Protein AF-A0A351X9P8-F1 (afdb_monomer_lite)

Sequence (128 aa):
KITFDYRFGVVLAGAFILIGIGVLTGRKSSIRLAALLSVFMCIICSVTIGIYDRNSAKIYVADNGAFVMTYNDTTVVSNINNKNDYYKIRNYLQNNCLDIDYLICKSDDKYFSTLSNDVDVSTLICDE

pLDDT: mean 83.4, std 9.7, range [31.94, 93.06]

Foldseek 3Di:
DPPDPVLLVVLVVVLVVLLVVLVVVVDPVSNVVSNVVSVVSSVVSVVVVVVVVQQDWDWDADPQGWIWIGHNLAIETEDCQDPVSLVVVLCVCVVVVHAHAEYEEEPPHPSSVVSVVSGPYNDYHYDD

Structure (mmCIF, N/CA/C/O backbone):
data_AF-A0A351X9P8-F1
#
_entry.id   AF-A0A351X9P8-F1
#
loop_
_atom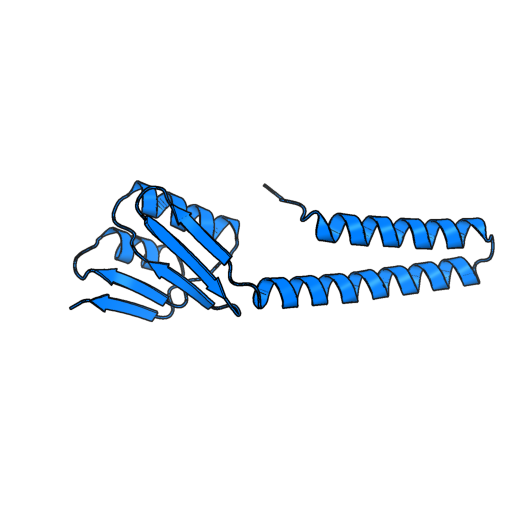_site.group_PDB
_atom_site.id
_atom_site.type_symbol
_atom_site.label_atom_id
_atom_site.label_alt_id
_atom_site.label_comp_id
_atom_site.label_asym_id
_atom_site.label_entity_id
_atom_site.label_seq_id
_atom_site.pdbx_PDB_ins_code
_atom_site.Cartn_x
_atom_site.Cartn_y
_atom_site.Cartn_z
_atom_site.occupancy
_atom_site.B_iso_or_equiv
_atom_site.auth_seq_id
_atom_site.auth_comp_id
_atom_site.auth_asym_id
_atom_site.auth_atom_id
_atom_site.pdbx_PDB_model_num
ATOM 1 N N . LYS A 1 1 ? 7.102 1.617 9.075 1.00 31.94 1 LYS A N 1
ATOM 2 C CA . LYS A 1 1 ? 6.523 2.692 9.924 1.00 31.94 1 LYS A CA 1
ATOM 3 C C . LYS A 1 1 ? 5.012 2.511 9.844 1.00 31.94 1 LYS A C 1
ATOM 5 O O . LYS A 1 1 ? 4.520 2.508 8.728 1.00 31.94 1 LYS A O 1
ATOM 10 N N . ILE A 1 2 ? 4.299 2.251 10.945 1.00 36.28 2 ILE A N 1
ATOM 11 C CA . ILE A 1 2 ? 2.829 2.163 10.902 1.00 36.28 2 ILE A CA 1
ATOM 12 C C . ILE A 1 2 ? 2.328 3.600 10.775 1.00 36.28 2 ILE A C 1
ATOM 14 O O . ILE A 1 2 ? 2.277 4.336 11.759 1.00 36.28 2 ILE A O 1
ATOM 18 N N . THR A 1 3 ? 2.091 4.044 9.545 1.00 46.75 3 THR A N 1
ATOM 19 C CA . THR A 1 3 ? 1.528 5.367 9.286 1.00 46.75 3 THR A CA 1
ATOM 20 C C . THR A 1 3 ? 0.039 5.263 9.566 1.00 46.75 3 THR A C 1
ATOM 22 O O . THR A 1 3 ? -0.719 4.742 8.755 1.00 46.75 3 THR A O 1
ATOM 25 N N . PHE A 1 4 ? -0.365 5.671 10.765 1.00 53.72 4 PHE A N 1
ATOM 26 C CA . PHE A 1 4 ? -1.771 5.735 11.128 1.00 53.72 4 PHE A CA 1
ATOM 27 C C . PHE A 1 4 ? -2.428 6.842 10.300 1.00 53.72 4 PHE A C 1
ATOM 29 O O . PHE A 1 4 ? -2.092 8.017 10.456 1.00 53.72 4 PHE A O 1
ATOM 36 N N . ASP A 1 5 ? -3.304 6.459 9.374 1.00 68.50 5 ASP A N 1
ATOM 37 C CA . ASP A 1 5 ? -4.029 7.409 8.538 1.00 68.50 5 ASP A CA 1
ATOM 38 C C . ASP A 1 5 ? -4.916 8.288 9.435 1.00 68.50 5 ASP A C 1
ATOM 40 O O . ASP A 1 5 ? -5.748 7.805 10.211 1.00 68.50 5 ASP A O 1
ATOM 44 N N . TYR A 1 6 ? -4.716 9.604 9.338 1.00 76.69 6 TYR A N 1
ATOM 45 C CA . TYR A 1 6 ? -5.431 10.608 10.121 1.00 76.69 6 TYR A CA 1
ATOM 46 C C . TYR A 1 6 ? -6.956 10.464 9.993 1.00 76.69 6 TYR A C 1
ATOM 48 O O . TYR A 1 6 ? -7.679 10.767 10.944 1.00 76.69 6 TYR A O 1
ATOM 56 N N . ARG A 1 7 ? -7.451 9.945 8.860 1.00 78.81 7 ARG A N 1
ATOM 57 C CA . ARG A 1 7 ? -8.877 9.692 8.611 1.00 78.81 7 ARG A CA 1
ATOM 58 C C . ARG A 1 7 ? -9.441 8.653 9.578 1.00 78.81 7 ARG A C 1
ATOM 60 O O . ARG A 1 7 ? -10.500 8.880 10.161 1.00 78.81 7 ARG A O 1
ATOM 67 N N . PHE A 1 8 ? -8.709 7.567 9.830 1.00 80.62 8 PHE A N 1
ATOM 68 C CA . PHE A 1 8 ? -9.094 6.556 10.822 1.00 80.62 8 PHE A CA 1
ATOM 69 C C . PHE A 1 8 ? -9.054 7.109 12.250 1.00 80.62 8 PHE A C 1
ATOM 71 O O . PHE A 1 8 ? -9.896 6.751 13.076 1.00 80.62 8 PHE A O 1
ATOM 78 N N . GLY A 1 9 ? -8.136 8.036 12.534 1.00 82.06 9 GLY A N 1
ATOM 79 C CA . GLY A 1 9 ? -8.082 8.734 13.820 1.00 82.06 9 GLY A CA 1
ATOM 80 C C . GLY A 1 9 ? -9.324 9.565 14.120 1.00 82.06 9 GLY A C 1
ATOM 81 O O . GLY A 1 9 ? -9.844 9.502 15.233 1.00 82.06 9 GLY A O 1
ATOM 82 N N . VAL A 1 10 ? -9.842 10.288 13.124 1.00 84.38 10 VAL A N 1
ATOM 83 C CA . VAL A 1 10 ? -11.074 11.081 13.273 1.00 84.38 10 VAL A CA 1
ATOM 84 C C . VAL A 1 10 ? -12.280 10.178 13.550 1.00 84.38 10 VAL A C 1
ATOM 86 O O . VAL A 1 10 ? -13.088 10.483 14.428 1.00 84.38 10 VAL A O 1
ATOM 89 N N . VAL A 1 11 ? -12.380 9.040 12.856 1.00 86.00 11 VAL A N 1
ATOM 90 C CA . VAL A 1 11 ? -13.464 8.061 13.052 1.00 86.00 11 VAL A CA 1
ATOM 91 C C . VAL A 1 11 ? -13.435 7.486 14.472 1.00 86.00 11 VAL A C 1
ATOM 93 O O . VAL A 1 11 ? -14.463 7.461 15.151 1.00 86.00 11 VAL A O 1
ATOM 96 N N . LEU A 1 12 ? -12.252 7.094 14.955 1.00 86.31 12 LEU A N 1
ATOM 97 C CA . LEU A 1 12 ? -12.062 6.603 16.323 1.00 86.31 12 LEU A CA 1
ATOM 98 C C . LEU A 1 12 ? -12.414 7.662 17.373 1.00 86.31 12 LEU A C 1
ATOM 100 O O . LEU A 1 12 ? -13.113 7.356 18.338 1.00 86.31 12 LEU A O 1
ATOM 104 N N . ALA A 1 13 ? -11.990 8.913 17.177 1.00 88.31 13 ALA A N 1
ATOM 105 C CA . ALA A 1 13 ? -12.338 10.008 18.079 1.00 88.31 13 ALA A CA 1
ATOM 106 C C . ALA A 1 13 ? -13.862 10.210 18.169 1.00 88.31 13 ALA A C 1
ATOM 108 O O . ALA A 1 13 ? -14.409 10.306 19.268 1.00 88.31 13 ALA A O 1
ATOM 109 N N . GLY A 1 14 ? -14.564 10.194 17.030 1.00 87.19 14 GLY A N 1
ATOM 110 C CA . GLY A 1 14 ? -16.026 10.282 16.988 1.00 87.19 14 GLY A CA 1
ATOM 111 C C . GLY A 1 14 ? -16.718 9.132 17.730 1.00 87.19 14 GLY A C 1
ATOM 112 O O . GLY A 1 14 ? -17.643 9.363 18.512 1.00 87.19 14 GLY A O 1
ATOM 113 N N . ALA A 1 15 ? -16.225 7.903 17.555 1.00 88.62 15 ALA A N 1
ATOM 114 C CA . ALA A 1 15 ? -16.729 6.726 18.261 1.00 88.62 15 ALA A CA 1
ATOM 115 C C . ALA A 1 15 ? -16.586 6.847 19.789 1.00 88.62 15 ALA A C 1
ATOM 117 O O . ALA A 1 15 ? -17.516 6.488 20.520 1.00 88.62 15 ALA A O 1
ATOM 118 N N . PHE A 1 16 ? -15.463 7.385 20.278 1.00 88.12 16 PHE A N 1
ATOM 119 C CA . PHE A 1 16 ? -15.252 7.624 21.709 1.00 88.12 16 PHE A CA 1
ATOM 120 C C . PHE A 1 16 ? -16.167 8.714 22.268 1.00 88.12 16 PHE A C 1
ATOM 122 O O . PHE A 1 16 ? -16.697 8.548 23.366 1.00 88.12 16 PHE A O 1
ATOM 129 N N . ILE A 1 17 ? -16.403 9.793 21.517 1.00 89.94 17 ILE A N 1
ATOM 130 C CA . ILE A 1 17 ? -17.325 10.863 21.927 1.00 89.94 17 ILE A CA 1
ATOM 131 C C . ILE A 1 17 ? -18.748 10.310 22.076 1.00 89.94 17 ILE A C 1
ATOM 133 O O . ILE A 1 17 ? -19.396 10.555 23.094 1.00 89.94 17 ILE A O 1
ATOM 137 N N . LEU A 1 18 ? -19.216 9.509 21.113 1.00 86.38 18 LEU A N 1
ATOM 138 C CA . LEU A 1 18 ? -20.535 8.867 21.168 1.00 86.38 18 LEU A CA 1
ATOM 139 C C . LEU A 1 18 ? -20.689 7.967 22.399 1.00 86.38 18 LEU A C 1
ATOM 141 O O . LEU A 1 18 ? -21.694 8.052 23.109 1.00 86.38 18 LEU A O 1
ATOM 145 N N . ILE A 1 19 ? -19.679 7.143 22.689 1.00 85.81 19 ILE A N 1
ATOM 146 C CA . ILE A 1 19 ? -19.672 6.294 23.886 1.00 85.81 19 ILE A CA 1
ATOM 147 C C . ILE A 1 19 ? -19.678 7.161 25.152 1.00 85.81 19 ILE A C 1
ATOM 149 O O . ILE A 1 19 ? -20.457 6.890 26.065 1.00 85.81 19 ILE A O 1
ATOM 153 N N . GLY A 1 20 ? -18.879 8.231 25.195 1.00 86.31 20 GLY A N 1
ATOM 154 C CA . GLY A 1 20 ? -18.834 9.177 26.312 1.00 86.31 20 GLY A CA 1
ATOM 155 C C . GLY A 1 20 ? -20.193 9.818 26.605 1.00 86.31 20 GLY A C 1
ATOM 156 O O . GLY A 1 20 ? -20.630 9.830 27.754 1.00 86.31 20 GLY A O 1
ATOM 157 N N . ILE A 1 21 ? -20.916 10.264 25.574 1.00 85.81 21 ILE A N 1
ATOM 158 C CA . ILE A 1 21 ? -22.279 10.808 25.708 1.00 85.81 21 ILE A CA 1
ATOM 159 C C . ILE A 1 21 ? -23.245 9.744 26.255 1.00 85.81 21 ILE A C 1
ATOM 161 O O . ILE A 1 21 ? -24.063 10.029 27.136 1.00 85.81 21 ILE A O 1
ATOM 165 N N . GLY A 1 22 ? -23.133 8.503 25.772 1.00 83.56 22 GLY A N 1
ATOM 166 C CA . GLY A 1 22 ? -23.917 7.373 26.274 1.00 83.56 22 GLY A CA 1
ATOM 167 C C . GLY A 1 22 ? -23.657 7.078 27.756 1.00 83.56 22 GLY A C 1
ATOM 168 O O . GLY A 1 22 ? -24.588 6.771 28.500 1.00 83.56 22 GLY A O 1
ATOM 169 N N . VAL A 1 23 ? -22.407 7.213 28.206 1.00 84.38 23 VAL A N 1
ATOM 170 C CA . VAL A 1 23 ? -22.021 7.053 29.618 1.00 84.38 23 VAL A CA 1
ATOM 171 C C . VAL A 1 23 ? -22.578 8.190 30.475 1.00 84.38 23 VAL A C 1
ATOM 173 O O . VAL A 1 23 ? -23.144 7.923 31.535 1.00 84.38 23 VAL A O 1
ATOM 176 N N . LEU A 1 24 ? -22.511 9.437 29.997 1.00 86.56 24 LEU A N 1
ATOM 177 C CA . LEU A 1 24 ? -23.052 10.610 30.699 1.00 86.56 24 LEU A CA 1
ATOM 178 C C . LEU A 1 24 ? -24.568 10.532 30.922 1.00 86.56 24 LEU A C 1
ATOM 180 O O . LEU A 1 24 ? -25.077 11.082 31.894 1.00 86.56 24 LEU A O 1
ATOM 184 N N . THR A 1 25 ? -25.303 9.819 30.065 1.00 82.88 25 THR A N 1
ATOM 185 C CA . THR A 1 25 ? -26.752 9.624 30.235 1.00 82.88 25 THR A CA 1
ATOM 186 C C . THR A 1 25 ? -27.111 8.610 31.329 1.00 82.88 25 THR A C 1
ATOM 188 O O . THR A 1 25 ? -28.288 8.479 31.667 1.00 82.88 25 THR A O 1
ATOM 191 N N . GLY A 1 26 ? -26.142 7.867 31.881 1.00 75.44 26 GLY A N 1
ATOM 192 C CA . GLY A 1 26 ? -26.322 6.968 33.033 1.00 75.44 26 GLY A CA 1
ATOM 193 C C . GLY A 1 26 ? -27.217 5.743 32.793 1.00 75.44 26 GLY A C 1
ATOM 194 O O . GLY A 1 26 ? -27.390 4.908 33.682 1.00 75.44 26 GLY A O 1
ATOM 195 N N . ARG A 1 27 ? -27.790 5.592 31.593 1.00 84.56 27 ARG A N 1
ATOM 196 C CA . ARG A 1 27 ? -28.679 4.480 31.232 1.00 84.56 27 ARG A CA 1
ATOM 197 C C . ARG A 1 27 ? -27.902 3.398 30.495 1.00 84.56 27 ARG A C 1
ATOM 199 O O . ARG A 1 27 ? -27.362 3.630 29.416 1.00 84.56 27 ARG A O 1
ATOM 206 N N . LYS A 1 28 ? -27.938 2.168 31.021 1.00 82.38 28 LYS A N 1
ATOM 207 C CA . LYS A 1 28 ? -27.307 0.991 30.386 1.00 82.38 28 LYS A CA 1
ATOM 208 C C . LYS A 1 28 ? -27.765 0.773 28.937 1.00 82.38 28 LYS A C 1
ATOM 210 O O . LYS A 1 28 ? -26.966 0.339 28.111 1.00 82.38 28 LYS A O 1
ATOM 215 N N . SER A 1 29 ? -29.027 1.074 28.624 1.00 84.38 29 SER A N 1
ATOM 216 C CA . SER A 1 29 ? -29.566 0.986 27.260 1.00 84.38 29 SER A CA 1
ATOM 217 C C . SER A 1 29 ? -28.916 1.995 26.307 1.00 84.38 29 SER A C 1
ATOM 219 O O . SER A 1 29 ? -28.569 1.622 25.191 1.00 84.38 29 SER A O 1
ATOM 221 N N . SER A 1 30 ? -28.685 3.232 26.756 1.00 80.88 30 SER A N 1
ATOM 222 C CA . SER A 1 30 ? -28.034 4.286 25.966 1.00 80.88 30 SER A CA 1
ATOM 223 C C . SER A 1 30 ? -26.568 3.966 25.682 1.00 80.88 30 SER A C 1
ATOM 225 O O . SER A 1 30 ? -26.116 4.154 24.559 1.00 80.88 30 SER A O 1
ATOM 227 N N . ILE A 1 31 ? -25.844 3.409 26.660 1.00 83.81 31 ILE A N 1
ATOM 228 C CA . ILE A 1 31 ? -24.450 2.968 26.482 1.00 83.81 31 ILE A CA 1
ATOM 229 C C . ILE A 1 31 ? -24.364 1.849 25.437 1.00 83.81 31 ILE A C 1
ATOM 231 O O . ILE A 1 31 ? -23.523 1.905 24.543 1.00 83.81 31 ILE A O 1
ATOM 235 N N . ARG A 1 32 ? -25.248 0.842 25.517 1.00 85.31 32 ARG A N 1
ATOM 236 C CA . ARG A 1 32 ? -25.287 -0.258 24.535 1.00 85.31 32 ARG A CA 1
ATOM 237 C C . ARG A 1 32 ? -25.593 0.245 23.127 1.00 85.31 32 ARG A C 1
ATOM 239 O O . ARG A 1 32 ? -24.943 -0.189 22.182 1.00 85.31 32 ARG A O 1
ATOM 246 N N . LEU A 1 33 ? -26.553 1.159 22.995 1.00 86.38 33 LEU A N 1
ATOM 247 C CA . LEU A 1 33 ? -26.912 1.743 21.705 1.00 86.38 33 LEU A CA 1
ATOM 248 C C . LEU A 1 33 ? -25.767 2.588 21.132 1.00 86.38 33 LEU A C 1
ATOM 250 O O . LEU A 1 33 ? -25.430 2.435 19.963 1.00 86.38 33 LEU A O 1
ATOM 254 N N . ALA A 1 34 ? -25.133 3.424 21.957 1.00 86.00 34 ALA A N 1
ATOM 255 C CA . ALA A 1 34 ? -23.984 4.229 21.554 1.00 86.00 34 ALA A CA 1
ATOM 256 C C . ALA A 1 34 ? -22.808 3.351 21.105 1.00 86.00 34 ALA A C 1
ATOM 258 O O . ALA A 1 34 ? -22.220 3.610 20.063 1.00 86.00 34 ALA A O 1
ATOM 259 N N . ALA A 1 35 ? -22.513 2.269 21.833 1.00 86.44 35 ALA A N 1
ATOM 260 C CA . ALA A 1 35 ? -21.472 1.321 21.447 1.00 86.44 35 ALA A CA 1
ATOM 261 C C . ALA A 1 35 ? -21.775 0.639 20.101 1.00 86.44 35 ALA A C 1
ATOM 263 O O . ALA A 1 35 ? -20.895 0.561 19.248 1.00 86.44 35 ALA A O 1
ATOM 264 N N . LEU A 1 36 ? -23.019 0.194 19.883 1.00 89.88 36 LEU A N 1
ATOM 265 C CA . LEU A 1 36 ? -23.443 -0.398 18.608 1.00 89.88 36 LEU A CA 1
ATOM 266 C C . LEU A 1 36 ? -23.312 0.592 17.444 1.00 89.88 36 LEU A C 1
ATOM 268 O O . LEU A 1 36 ? -22.763 0.241 16.402 1.00 89.88 36 LEU A O 1
ATOM 272 N N . LEU A 1 37 ? -23.771 1.832 17.630 1.00 88.06 37 LEU A N 1
ATOM 273 C CA . LEU A 1 37 ? -23.666 2.887 16.621 1.00 88.06 37 LEU A CA 1
ATOM 274 C C . LEU A 1 37 ? -22.208 3.232 16.310 1.00 88.06 37 LEU A C 1
ATOM 276 O O . LEU A 1 37 ? -21.861 3.382 15.143 1.00 88.06 37 LEU A O 1
ATOM 280 N N . SER A 1 38 ? -21.346 3.301 17.325 1.00 88.75 38 SER A N 1
ATOM 281 C CA . SER A 1 38 ? -19.913 3.539 17.142 1.00 88.75 38 SER A CA 1
ATOM 282 C C . SER A 1 38 ? -19.248 2.429 16.329 1.00 88.75 38 SER A C 1
ATOM 284 O O . SER A 1 38 ? -18.493 2.723 15.407 1.00 88.75 38 SER A O 1
ATOM 286 N N . VAL A 1 39 ? -19.555 1.158 16.611 1.00 89.19 39 VAL A N 1
ATOM 287 C CA . VAL A 1 39 ? -19.033 0.027 15.823 1.00 89.19 39 VAL A CA 1
ATOM 288 C C . VAL A 1 39 ? -19.522 0.104 14.378 1.00 89.19 39 VAL A C 1
ATOM 290 O O . VAL A 1 39 ? -18.727 -0.037 13.451 1.00 89.19 39 VAL A O 1
ATOM 293 N N . PHE A 1 40 ? -20.811 0.378 14.177 1.00 90.06 40 PHE A N 1
ATOM 294 C CA . PHE A 1 40 ? -21.395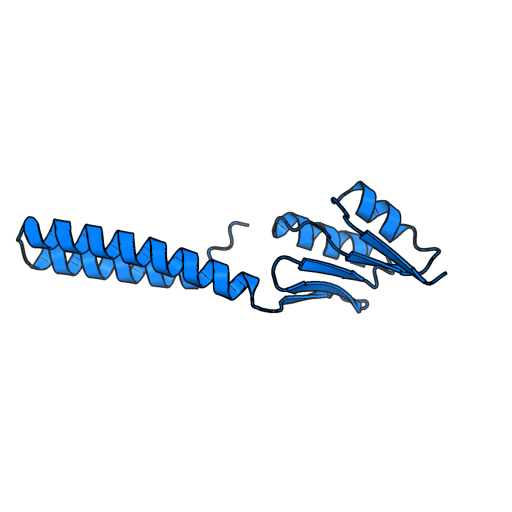 0.491 12.844 1.00 90.06 40 PHE A CA 1
ATOM 295 C C . PHE A 1 40 ? -20.770 1.636 12.033 1.00 90.06 40 PHE A C 1
ATOM 297 O O . PHE A 1 40 ? -20.388 1.441 10.880 1.00 90.06 40 PHE A O 1
ATOM 304 N N . MET A 1 41 ? -20.577 2.800 12.659 1.00 89.06 41 MET A N 1
ATOM 305 C CA . MET A 1 41 ? -19.869 3.938 12.066 1.00 89.06 41 MET A CA 1
ATOM 306 C C . MET A 1 41 ? -18.431 3.579 11.694 1.00 89.06 41 MET A C 1
ATOM 308 O O . MET A 1 41 ? -18.011 3.864 10.577 1.00 89.06 41 MET A O 1
ATOM 312 N N . CYS A 1 42 ? -17.687 2.907 12.578 1.00 88.44 42 CYS A N 1
ATOM 313 C CA . CYS A 1 42 ? -16.323 2.473 12.277 1.00 88.44 42 CYS A CA 1
ATOM 314 C C . CYS A 1 42 ? -16.271 1.556 11.051 1.00 88.44 42 CYS A C 1
ATOM 316 O O . CYS A 1 42 ? -15.413 1.748 10.190 1.00 88.44 42 CYS A O 1
ATOM 318 N N . ILE A 1 43 ? -17.195 0.596 10.941 1.00 89.06 43 ILE A N 1
ATOM 319 C CA . ILE A 1 43 ? -17.268 -0.318 9.793 1.00 89.06 43 ILE A CA 1
ATOM 320 C C . ILE A 1 43 ? -17.548 0.468 8.510 1.00 89.06 43 ILE A C 1
ATOM 322 O O . ILE A 1 43 ? -16.783 0.356 7.553 1.00 89.06 43 ILE A O 1
ATOM 326 N N . ILE A 1 44 ? -18.594 1.301 8.499 1.00 88.25 44 ILE A N 1
ATOM 327 C CA . ILE A 1 44 ? -18.967 2.082 7.313 1.00 88.25 44 ILE A CA 1
ATOM 328 C C . ILE A 1 44 ? -17.830 3.006 6.897 1.00 88.25 44 ILE A C 1
ATOM 330 O O . ILE A 1 44 ? -17.449 3.013 5.732 1.00 88.25 44 ILE A O 1
ATOM 334 N N . CYS A 1 45 ? -17.259 3.769 7.828 1.00 87.25 45 CYS A N 1
ATOM 335 C CA . CYS A 1 45 ? -16.179 4.692 7.507 1.00 87.25 45 CYS A CA 1
ATOM 336 C C . CYS A 1 45 ? -14.947 3.958 6.968 1.00 87.25 45 CYS A C 1
ATOM 338 O O . CYS A 1 45 ? -14.360 4.427 5.999 1.00 87.25 45 CYS A O 1
ATOM 340 N N . SER A 1 46 ? -14.591 2.800 7.531 1.00 84.56 46 SER A N 1
ATOM 341 C CA . SER A 1 46 ? -13.463 1.997 7.039 1.00 84.56 46 SER A CA 1
ATOM 342 C C . SER A 1 46 ? -13.693 1.524 5.602 1.00 84.56 46 SER A C 1
ATOM 344 O O . SER A 1 46 ? -12.805 1.646 4.762 1.00 84.56 46 SER A O 1
ATOM 346 N N . VAL A 1 47 ? -14.903 1.037 5.304 1.00 85.94 47 VAL A N 1
ATOM 347 C CA . VAL A 1 47 ? -15.286 0.601 3.954 1.00 85.94 47 VAL A CA 1
ATOM 348 C C . VAL A 1 47 ? -15.278 1.779 2.980 1.00 85.94 47 VAL A C 1
ATOM 350 O O . VAL A 1 47 ? -14.679 1.683 1.914 1.00 85.94 47 VAL A O 1
ATOM 353 N N . THR A 1 48 ? -15.877 2.912 3.351 1.00 86.00 48 THR A N 1
ATOM 354 C CA . THR A 1 48 ? -15.929 4.110 2.502 1.00 86.00 48 THR A CA 1
ATOM 355 C C . THR A 1 48 ? -14.538 4.679 2.230 1.00 86.00 48 THR A C 1
ATOM 357 O O . THR A 1 48 ? -14.255 5.046 1.092 1.00 86.00 48 THR A O 1
ATOM 360 N N . ILE A 1 49 ? -13.655 4.723 3.235 1.00 84.50 49 ILE A N 1
ATOM 361 C CA . ILE A 1 49 ? -12.259 5.148 3.054 1.00 84.50 49 ILE A CA 1
ATOM 362 C C . ILE A 1 49 ? -11.545 4.195 2.096 1.00 84.50 49 ILE A C 1
ATOM 364 O O . ILE A 1 49 ? -10.897 4.666 1.168 1.00 84.50 49 ILE A O 1
ATOM 368 N N . GLY A 1 50 ? -11.711 2.880 2.266 1.00 79.25 50 GLY A N 1
ATOM 369 C CA . GLY A 1 50 ? -11.130 1.887 1.361 1.00 79.25 50 GLY A CA 1
ATOM 370 C C . GLY A 1 50 ? -11.601 2.056 -0.086 1.00 79.25 50 GLY A C 1
ATOM 371 O O . GLY A 1 50 ? -10.780 2.106 -0.995 1.00 79.25 50 GLY A O 1
ATOM 372 N N . ILE A 1 51 ? -12.910 2.215 -0.307 1.00 81.06 51 ILE A N 1
ATOM 373 C CA . ILE A 1 51 ? -13.483 2.443 -1.646 1.00 81.06 51 ILE A CA 1
ATOM 374 C C . ILE A 1 51 ? -12.955 3.747 -2.254 1.00 81.06 51 ILE A C 1
ATOM 376 O O . ILE A 1 51 ? -12.572 3.778 -3.421 1.00 81.06 51 ILE A O 1
ATOM 380 N N . TYR A 1 52 ? -12.924 4.826 -1.470 1.00 81.06 52 TYR A N 1
ATOM 381 C CA . TYR A 1 52 ? -12.422 6.116 -1.932 1.00 81.06 52 TYR A CA 1
ATOM 382 C C . TYR A 1 52 ? -10.950 6.037 -2.337 1.00 81.06 52 TYR A C 1
ATOM 384 O O . TYR A 1 52 ? -10.568 6.541 -3.393 1.00 81.06 52 TYR A O 1
ATOM 392 N N . ASP A 1 53 ? -10.126 5.393 -1.515 1.00 77.94 53 ASP A N 1
ATOM 393 C CA . ASP A 1 53 ? -8.697 5.272 -1.770 1.00 77.94 53 ASP A CA 1
ATOM 394 C C . ASP A 1 53 ? -8.392 4.392 -2.981 1.00 77.94 53 ASP A C 1
ATOM 396 O O . ASP A 1 53 ? -7.442 4.696 -3.700 1.00 77.94 53 ASP A O 1
ATOM 400 N N . ARG A 1 54 ? -9.212 3.365 -3.240 1.00 72.38 54 ARG A N 1
ATOM 401 C CA . ARG A 1 54 ? -9.140 2.556 -4.465 1.00 72.38 54 ARG A CA 1
ATOM 402 C C . ARG A 1 54 ? -9.487 3.356 -5.713 1.00 72.38 54 ARG A C 1
ATOM 404 O O . ARG A 1 54 ? -8.787 3.258 -6.714 1.00 72.38 54 ARG A O 1
ATOM 411 N N . ASN A 1 55 ? -10.529 4.180 -5.639 1.00 77.25 55 ASN A N 1
ATOM 412 C CA . ASN A 1 55 ? -10.992 4.992 -6.768 1.00 77.25 55 ASN A CA 1
ATOM 413 C C . ASN A 1 55 ? -10.191 6.289 -6.963 1.00 77.25 55 ASN A C 1
ATOM 415 O O . ASN A 1 55 ? -10.460 7.051 -7.893 1.00 77.25 55 ASN A O 1
ATOM 419 N N . SER A 1 56 ? -9.230 6.575 -6.087 1.00 80.06 56 SER A N 1
ATOM 420 C CA . SER A 1 56 ? -8.383 7.759 -6.187 1.00 80.06 56 SER A CA 1
ATOM 421 C C . SER A 1 56 ? -7.112 7.425 -6.951 1.00 80.06 56 SER A C 1
ATOM 423 O O . SER A 1 56 ? -6.355 6.548 -6.544 1.00 80.06 56 SER A O 1
ATOM 425 N N . ALA A 1 57 ? -6.838 8.167 -8.024 1.00 85.56 57 ALA A N 1
ATOM 426 C CA . ALA A 1 57 ? -5.558 8.066 -8.711 1.00 85.56 57 ALA A CA 1
ATOM 427 C C . ALA A 1 57 ? -4.440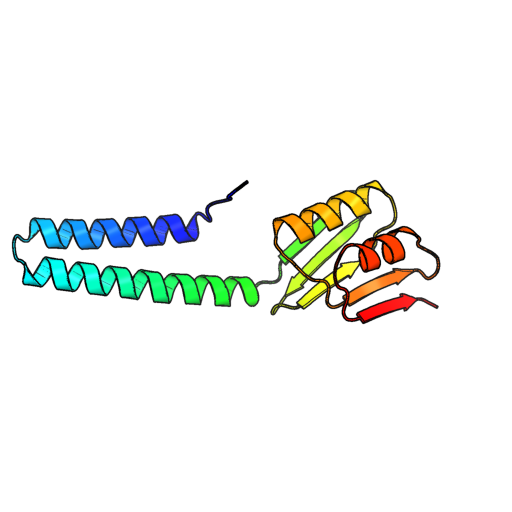 8.592 -7.798 1.00 85.56 57 ALA A C 1
ATOM 429 O O . ALA A 1 57 ? -4.452 9.756 -7.386 1.00 85.56 57 ALA A O 1
ATOM 430 N N . LYS A 1 58 ? -3.472 7.734 -7.479 1.00 88.56 58 LYS A N 1
ATOM 431 C CA . LYS A 1 58 ? -2.271 8.073 -6.711 1.00 88.56 58 LYS A CA 1
ATOM 432 C C . LYS A 1 58 ? -1.071 7.964 -7.638 1.00 88.56 58 LYS A C 1
ATOM 434 O O . LYS A 1 58 ? -0.935 6.984 -8.361 1.00 88.56 58 LYS A O 1
ATOM 439 N N . ILE A 1 59 ? -0.207 8.974 -7.628 1.00 92.25 59 ILE A N 1
ATOM 440 C CA . ILE A 1 59 ? 1.031 8.966 -8.409 1.00 92.25 59 ILE A CA 1
ATOM 441 C C . ILE A 1 59 ? 2.193 9.230 -7.460 1.00 92.25 59 ILE A C 1
ATOM 443 O O . ILE A 1 59 ? 2.228 10.245 -6.765 1.00 92.25 59 ILE A O 1
ATOM 447 N N . TYR A 1 60 ? 3.147 8.309 -7.445 1.00 91.12 60 TYR A N 1
ATOM 448 C CA . TYR A 1 60 ? 4.452 8.484 -6.833 1.00 91.12 60 TYR A CA 1
ATOM 449 C C . TYR A 1 60 ? 5.482 8.703 -7.935 1.00 91.12 60 TYR A C 1
ATOM 451 O O . TYR A 1 60 ? 5.574 7.889 -8.847 1.00 91.12 60 TYR A O 1
ATOM 459 N N . VAL A 1 61 ? 6.257 9.782 -7.843 1.00 90.75 61 VAL A N 1
ATOM 460 C CA . VAL A 1 61 ? 7.322 10.113 -8.798 1.00 90.75 61 VAL A CA 1
ATOM 461 C C . VAL A 1 61 ? 8.656 10.108 -8.060 1.00 90.75 61 VAL A C 1
ATOM 463 O O . VAL A 1 61 ? 8.814 10.788 -7.045 1.00 90.75 61 VAL A O 1
ATOM 466 N N . ALA A 1 62 ? 9.607 9.326 -8.559 1.00 89.12 62 ALA A N 1
ATOM 467 C CA . ALA A 1 62 ? 10.993 9.333 -8.121 1.00 89.12 62 ALA A CA 1
ATOM 468 C C . ALA A 1 62 ? 11.796 10.411 -8.866 1.00 89.12 62 ALA A C 1
ATOM 470 O O . ALA A 1 62 ? 11.387 10.916 -9.910 1.00 89.12 62 ALA A O 1
ATOM 471 N N . ASP A 1 63 ? 12.970 10.747 -8.333 1.00 79.12 63 ASP A N 1
ATOM 472 C CA . ASP A 1 63 ? 13.742 11.929 -8.736 1.00 79.12 63 ASP A CA 1
ATOM 473 C C . ASP A 1 63 ? 14.082 12.001 -10.235 1.00 79.12 63 ASP A C 1
ATOM 475 O O . ASP A 1 63 ? 14.187 13.100 -10.770 1.00 79.12 63 ASP A O 1
ATOM 479 N N . ASN A 1 64 ? 14.243 10.862 -10.920 1.00 81.31 64 ASN A N 1
ATOM 480 C CA . ASN A 1 64 ? 14.624 10.821 -12.339 1.00 81.31 64 ASN A CA 1
ATOM 481 C C . ASN A 1 64 ? 13.459 10.455 -13.273 1.00 81.31 64 ASN A C 1
ATOM 483 O O . ASN A 1 64 ? 13.673 9.965 -14.382 1.00 81.31 64 ASN A O 1
ATOM 487 N N . GLY A 1 65 ? 12.221 10.674 -12.824 1.00 82.69 65 GLY A N 1
ATOM 488 C CA . GLY A 1 65 ? 11.024 10.492 -13.646 1.00 82.69 65 GLY A CA 1
ATOM 489 C C . GLY A 1 65 ? 10.469 9.069 -13.680 1.00 82.69 65 GLY A C 1
ATOM 490 O O . GLY A 1 65 ? 9.468 8.848 -14.360 1.00 82.69 65 GLY A O 1
ATOM 491 N N . ALA A 1 66 ? 11.059 8.127 -12.935 1.00 88.44 66 ALA A N 1
ATOM 492 C CA . ALA A 1 66 ? 10.405 6.854 -12.642 1.00 88.44 66 ALA A CA 1
ATOM 493 C C . ALA A 1 66 ? 9.139 7.108 -11.823 1.00 88.44 66 ALA A C 1
ATOM 495 O O . ALA A 1 66 ? 9.145 7.955 -10.927 1.00 88.44 66 ALA A O 1
ATOM 496 N N . PHE A 1 67 ? 8.059 6.387 -12.100 1.00 91.69 67 PHE A N 1
ATOM 497 C CA . PHE A 1 67 ? 6.812 6.596 -11.373 1.00 91.69 67 PHE A CA 1
ATOM 498 C C . PHE A 1 67 ? 6.036 5.306 -11.136 1.00 91.69 67 PHE A C 1
ATOM 500 O O . PHE A 1 67 ? 6.163 4.335 -11.882 1.00 91.69 67 PHE A O 1
ATOM 507 N N . VAL A 1 68 ? 5.217 5.337 -10.085 1.00 92.88 68 VAL A N 1
ATOM 508 C CA . VAL A 1 68 ? 4.168 4.357 -9.797 1.00 92.88 68 VAL A CA 1
ATOM 509 C C . VAL A 1 68 ? 2.836 5.088 -9.825 1.00 92.88 68 VAL A C 1
ATOM 511 O O . VAL A 1 68 ? 2.648 6.053 -9.084 1.00 92.88 68 VAL A O 1
ATOM 514 N N . MET A 1 69 ? 1.916 4.637 -10.666 1.00 92.44 69 MET A N 1
ATOM 515 C CA . MET A 1 69 ? 0.538 5.106 -10.705 1.00 92.44 69 MET A CA 1
ATOM 516 C C . MET A 1 69 ? -0.376 3.999 -10.193 1.00 92.44 69 MET A C 1
ATOM 518 O O . MET A 1 69 ? -0.299 2.876 -10.669 1.00 92.44 69 MET A O 1
ATOM 522 N N . THR A 1 70 ? -1.243 4.316 -9.238 1.00 90.56 70 THR A N 1
ATOM 523 C CA . THR A 1 70 ? -2.272 3.406 -8.723 1.00 90.56 70 THR A CA 1
ATOM 524 C C . THR A 1 70 ? -3.652 3.989 -8.980 1.00 90.56 70 THR A C 1
ATOM 526 O O . THR A 1 70 ? -3.909 5.142 -8.628 1.00 90.56 70 THR A O 1
ATOM 529 N N . TYR A 1 71 ? -4.539 3.215 -9.598 1.00 88.25 71 TYR A N 1
ATOM 530 C CA . TYR A 1 71 ? -5.933 3.590 -9.836 1.00 88.25 71 TYR A CA 1
ATOM 531 C C . TYR A 1 71 ? -6.809 2.342 -9.955 1.00 88.25 71 TYR A C 1
ATOM 533 O O . TYR A 1 71 ? -6.466 1.442 -10.709 1.00 88.25 71 TYR A O 1
ATOM 541 N N . ASN A 1 72 ? -7.943 2.289 -9.251 1.00 86.19 72 ASN A N 1
ATOM 542 C CA . ASN A 1 72 ? -8.877 1.153 -9.260 1.00 86.19 72 ASN A CA 1
ATOM 543 C C . ASN A 1 72 ? -8.179 -0.203 -9.043 1.00 86.19 72 ASN A C 1
ATOM 545 O O . ASN A 1 72 ? -8.339 -1.119 -9.845 1.00 86.19 72 ASN A O 1
ATOM 549 N N . ASP A 1 73 ? -7.362 -0.301 -7.988 1.00 83.31 73 ASP A N 1
ATOM 550 C CA . ASP A 1 73 ? -6.527 -1.477 -7.675 1.00 83.31 73 ASP A CA 1
ATOM 551 C C . ASP A 1 73 ? -5.518 -1.867 -8.780 1.00 83.31 73 ASP A C 1
ATOM 553 O O . ASP A 1 73 ? -4.852 -2.883 -8.653 1.00 83.31 73 ASP A O 1
ATOM 557 N N . THR A 1 74 ? -5.362 -1.054 -9.831 1.00 88.81 74 THR A N 1
ATOM 558 C CA . THR A 1 74 ? -4.367 -1.256 -10.889 1.00 88.81 74 THR A CA 1
ATOM 559 C C . THR A 1 74 ? -3.114 -0.442 -10.597 1.00 88.81 74 THR A C 1
ATOM 561 O O . THR A 1 74 ? -3.197 0.779 -10.432 1.00 88.81 74 THR A O 1
ATOM 564 N N . THR A 1 75 ? -1.954 -1.088 -10.599 1.00 92.31 75 THR A N 1
ATOM 565 C CA . THR A 1 75 ? -0.641 -0.471 -10.408 1.00 92.31 75 THR A CA 1
ATOM 566 C C . THR A 1 75 ? 0.163 -0.492 -11.705 1.00 92.31 75 THR A C 1
ATOM 568 O O . THR A 1 75 ? 0.488 -1.547 -12.249 1.00 92.31 75 THR A O 1
ATOM 571 N N . VAL A 1 76 ? 0.540 0.692 -12.181 1.00 93.06 76 VAL A N 1
ATOM 572 C CA . VAL A 1 76 ? 1.392 0.891 -13.356 1.00 93.06 76 VAL A CA 1
ATOM 573 C C . VAL A 1 76 ? 2.737 1.454 -12.917 1.00 93.06 76 VAL A C 1
ATOM 575 O O . VAL A 1 76 ? 2.792 2.443 -12.187 1.00 93.06 76 VAL A O 1
ATOM 578 N N . VAL A 1 77 ? 3.826 0.858 -13.391 1.00 92.12 77 VAL A N 1
ATOM 579 C CA . VAL A 1 77 ? 5.200 1.282 -13.103 1.00 92.12 77 VAL A CA 1
ATOM 580 C C . VAL A 1 77 ? 5.928 1.577 -14.410 1.00 92.12 77 VAL A C 1
ATOM 582 O O . VAL A 1 77 ? 5.852 0.791 -15.352 1.00 92.12 77 VAL A O 1
ATOM 585 N N . SER A 1 78 ? 6.654 2.694 -14.484 1.00 90.88 78 SER A N 1
ATOM 586 C CA . SER A 1 78 ? 7.415 3.057 -15.688 1.00 90.88 78 SER A CA 1
ATOM 587 C C . SER A 1 78 ? 8.664 3.896 -15.391 1.00 90.88 78 SER A C 1
ATOM 589 O O . SER A 1 78 ? 8.851 4.383 -14.272 1.00 90.88 78 SER A O 1
ATOM 591 N N . ASN A 1 79 ? 9.500 4.085 -16.421 1.00 86.88 79 ASN A N 1
ATOM 592 C CA . ASN A 1 79 ? 10.677 4.963 -16.450 1.00 86.88 79 ASN A CA 1
ATOM 593 C C . ASN A 1 79 ? 11.762 4.646 -15.401 1.00 86.88 79 ASN A C 1
ATOM 595 O O . ASN A 1 79 ? 12.426 5.554 -14.902 1.00 86.88 79 ASN A O 1
ATOM 599 N N . ILE A 1 80 ? 11.971 3.371 -15.060 1.00 87.19 80 ILE A N 1
ATOM 600 C CA . ILE A 1 80 ? 13.040 2.948 -14.143 1.00 87.19 80 ILE A CA 1
ATOM 601 C C . ILE A 1 80 ? 14.387 2.960 -14.872 1.00 87.19 80 ILE A C 1
ATOM 603 O O . ILE A 1 80 ? 14.836 1.929 -15.342 1.00 87.19 80 ILE A O 1
ATOM 607 N N . ASN A 1 81 ? 15.051 4.113 -14.930 1.00 82.62 81 ASN A N 1
ATOM 608 C CA . ASN A 1 81 ? 16.248 4.288 -15.764 1.00 82.62 81 ASN A CA 1
ATOM 609 C C . ASN A 1 81 ? 17.573 3.981 -15.037 1.00 82.62 81 ASN A C 1
ATOM 611 O O . ASN A 1 81 ? 18.645 3.965 -15.645 1.00 82.62 81 ASN A O 1
ATOM 615 N N . ASN A 1 82 ? 17.557 3.843 -13.708 1.00 85.88 82 ASN A N 1
ATOM 616 C CA . ASN A 1 82 ? 18.771 3.632 -12.920 1.00 85.88 82 ASN A CA 1
ATOM 617 C C . ASN A 1 82 ? 18.519 2.873 -11.606 1.00 85.88 82 ASN A C 1
ATOM 619 O O . ASN A 1 82 ? 17.393 2.685 -11.145 1.00 85.88 82 ASN A O 1
ATOM 623 N N . LYS A 1 83 ? 19.622 2.491 -10.951 1.00 87.50 83 LYS A N 1
ATOM 624 C CA . LYS A 1 83 ? 19.630 1.762 -9.676 1.00 87.50 83 LYS A CA 1
ATOM 625 C C . LYS A 1 83 ? 18.913 2.502 -8.538 1.00 87.50 83 LYS A C 1
ATOM 627 O O . LYS A 1 83 ? 18.329 1.855 -7.674 1.00 87.50 83 LYS A O 1
ATOM 632 N N . ASN A 1 84 ? 18.983 3.832 -8.495 1.00 88.12 84 ASN A N 1
ATOM 633 C CA . ASN A 1 84 ? 18.343 4.613 -7.435 1.00 88.12 84 ASN A CA 1
ATOM 634 C C . ASN A 1 84 ? 16.818 4.600 -7.588 1.00 88.12 84 ASN A C 1
ATOM 636 O O . ASN A 1 84 ? 16.110 4.364 -6.610 1.00 88.12 84 ASN A O 1
ATOM 640 N N . ASP A 1 85 ? 16.326 4.771 -8.815 1.00 88.00 85 ASP A N 1
ATOM 641 C CA . ASP A 1 85 ? 14.903 4.670 -9.135 1.00 88.00 85 ASP A CA 1
ATOM 642 C C . ASP A 1 85 ? 14.373 3.279 -8.786 1.00 88.00 85 ASP A C 1
ATOM 644 O O . ASP A 1 85 ? 13.367 3.169 -8.091 1.00 88.00 85 ASP A O 1
ATOM 648 N N . TYR A 1 86 ? 15.111 2.224 -9.150 1.00 89.12 86 TYR A N 1
ATOM 649 C CA . TYR A 1 86 ? 14.787 0.847 -8.772 1.00 89.12 86 TYR A CA 1
ATOM 650 C C . TYR A 1 86 ? 14.549 0.698 -7.263 1.00 89.12 86 TYR A C 1
ATOM 652 O O . TYR A 1 86 ? 13.483 0.241 -6.853 1.00 89.12 86 TYR A O 1
ATOM 660 N N . TYR A 1 87 ? 15.498 1.114 -6.414 1.00 90.00 87 TYR A N 1
ATOM 661 C CA . TYR A 1 87 ? 15.323 0.963 -4.966 1.00 90.00 87 TYR 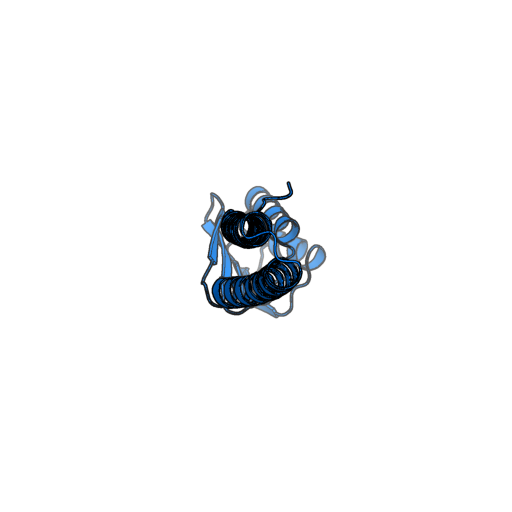A CA 1
ATOM 662 C C . TYR A 1 87 ? 14.177 1.808 -4.424 1.00 90.00 87 TYR A C 1
ATOM 664 O O . TYR A 1 87 ? 13.484 1.365 -3.512 1.00 90.00 87 TYR A O 1
ATOM 672 N N . LYS A 1 88 ? 13.966 3.013 -4.958 1.00 90.50 88 LYS A N 1
ATOM 673 C CA . LYS A 1 88 ? 12.866 3.882 -4.530 1.00 90.50 88 LYS A CA 1
ATOM 674 C C . LYS A 1 88 ? 11.510 3.279 -4.865 1.00 90.50 88 LYS A C 1
ATOM 676 O O . LYS A 1 88 ? 10.665 3.190 -3.979 1.00 90.50 88 LYS A O 1
ATOM 681 N N . ILE A 1 89 ? 11.336 2.817 -6.099 1.00 91.31 89 ILE A N 1
ATOM 682 C CA . ILE A 1 89 ? 10.110 2.172 -6.573 1.00 91.31 89 ILE A CA 1
ATOM 683 C C . ILE A 1 89 ? 9.872 0.869 -5.808 1.00 91.31 89 ILE A C 1
ATOM 685 O O . ILE A 1 89 ? 8.805 0.692 -5.233 1.00 91.31 89 ILE A O 1
ATOM 689 N N . ARG A 1 90 ? 10.887 0.009 -5.684 1.00 90.94 90 ARG A N 1
ATOM 690 C CA . ARG A 1 90 ? 10.804 -1.232 -4.902 1.00 90.94 90 ARG A CA 1
ATOM 691 C C . ARG A 1 90 ? 10.413 -0.972 -3.451 1.00 90.94 90 ARG A C 1
ATOM 693 O O . ARG A 1 90 ? 9.502 -1.610 -2.934 1.00 90.94 90 ARG A O 1
ATOM 700 N N . ASN A 1 91 ? 11.073 -0.021 -2.790 1.00 90.44 91 ASN A N 1
ATOM 701 C CA . ASN A 1 91 ? 10.743 0.334 -1.413 1.00 90.44 91 ASN A CA 1
ATOM 702 C C . ASN A 1 91 ? 9.333 0.921 -1.314 1.00 90.44 91 ASN A C 1
ATOM 704 O O . ASN A 1 91 ? 8.642 0.668 -0.333 1.00 90.44 91 ASN A O 1
ATOM 708 N N . TYR A 1 92 ? 8.894 1.709 -2.297 1.00 90.56 92 TYR A N 1
ATOM 709 C CA . TYR A 1 92 ? 7.536 2.238 -2.336 1.00 90.56 92 TYR A CA 1
ATOM 710 C C . TYR A 1 92 ? 6.502 1.111 -2.460 1.00 90.56 92 TYR A C 1
ATOM 712 O O . TYR A 1 92 ? 5.585 1.055 -1.645 1.00 90.56 92 TYR A O 1
ATOM 720 N N . LEU A 1 93 ? 6.681 0.182 -3.400 1.00 90.25 93 LEU A N 1
ATOM 721 C CA . LEU A 1 93 ? 5.788 -0.963 -3.596 1.00 90.25 93 LEU A CA 1
ATOM 722 C C . LEU A 1 93 ? 5.728 -1.848 -2.343 1.00 90.25 93 LEU A C 1
ATOM 724 O O . LEU A 1 93 ? 4.645 -2.128 -1.841 1.00 90.25 93 LEU A O 1
ATOM 728 N N . GLN A 1 94 ? 6.882 -2.181 -1.753 1.00 89.31 94 GLN A N 1
ATOM 729 C CA . GLN A 1 94 ? 6.953 -2.996 -0.534 1.00 89.31 94 GLN A CA 1
ATOM 730 C C . GLN A 1 94 ? 6.330 -2.310 0.687 1.00 89.31 94 GLN A C 1
ATOM 732 O O . GLN A 1 94 ? 5.623 -2.950 1.459 1.00 89.31 94 GLN A O 1
ATOM 737 N N . ASN A 1 95 ? 6.560 -1.007 0.874 1.00 86.94 95 ASN A N 1
ATOM 738 C CA . ASN A 1 95 ? 5.986 -0.274 2.007 1.00 86.94 95 ASN A CA 1
ATOM 739 C C . ASN A 1 95 ? 4.464 -0.117 1.911 1.00 86.94 95 ASN A C 1
ATOM 741 O O . ASN A 1 95 ? 3.822 0.097 2.939 1.00 86.94 95 ASN A O 1
ATOM 745 N N . ASN A 1 96 ? 3.907 -0.185 0.701 1.00 84.69 96 ASN A N 1
ATOM 746 C CA . ASN A 1 96 ? 2.473 -0.063 0.456 1.00 84.69 96 ASN A CA 1
ATOM 747 C C . ASN A 1 96 ? 1.803 -1.410 0.133 1.00 84.69 96 ASN A C 1
ATOM 749 O O . ASN A 1 96 ? 0.605 -1.416 -0.131 1.00 84.69 96 ASN A O 1
ATOM 753 N N . CYS A 1 97 ? 2.546 -2.525 0.179 1.00 86.25 97 CYS A N 1
ATOM 754 C CA . CYS A 1 97 ? 2.077 -3.863 -0.198 1.00 86.25 97 CYS A CA 1
ATOM 755 C C . CYS A 1 97 ? 1.365 -3.875 -1.564 1.00 86.25 97 CYS A C 1
ATOM 757 O O . CYS A 1 97 ? 0.249 -4.377 -1.673 1.00 86.25 97 CYS A O 1
ATOM 759 N N . LEU A 1 98 ? 1.986 -3.255 -2.569 1.00 87.38 98 LEU A N 1
ATOM 760 C CA . LEU A 1 98 ? 1.449 -3.154 -3.926 1.00 87.38 98 LEU A CA 1
ATOM 761 C C . LEU A 1 98 ? 2.135 -4.157 -4.853 1.00 87.38 98 LEU A C 1
ATOM 763 O O . LEU A 1 98 ? 3.368 -4.182 -4.918 1.00 87.38 98 LEU A O 1
ATOM 767 N N . ASP A 1 99 ?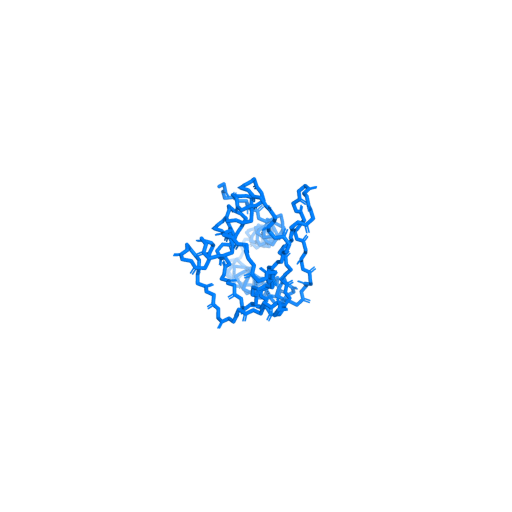 1.327 -4.893 -5.607 1.00 88.62 99 ASP A N 1
ATOM 768 C CA . ASP A 1 99 ? 1.761 -5.682 -6.762 1.00 88.62 99 ASP A CA 1
ATOM 769 C C . ASP A 1 99 ? 1.765 -4.807 -8.026 1.00 88.62 99 ASP A C 1
ATOM 771 O O . ASP A 1 99 ? 1.246 -3.686 -8.010 1.00 88.62 99 ASP A O 1
ATOM 775 N N . ILE A 1 100 ? 2.381 -5.281 -9.113 1.00 90.81 100 ILE A N 1
ATOM 776 C CA . ILE A 1 100 ? 2.481 -4.535 -10.374 1.00 90.81 100 ILE A CA 1
ATOM 777 C C . ILE A 1 100 ? 1.594 -5.197 -11.433 1.00 90.81 100 ILE A C 1
ATOM 779 O O . ILE A 1 100 ? 1.854 -6.315 -11.873 1.00 90.81 100 ILE A O 1
ATOM 783 N N . ASP A 1 101 ? 0.585 -4.484 -11.924 1.00 92.25 101 ASP A N 1
ATOM 784 C CA . ASP A 1 101 ? -0.232 -4.969 -13.040 1.00 92.25 101 ASP A CA 1
ATOM 785 C C . ASP A 1 101 ? 0.464 -4.724 -14.376 1.00 92.25 101 ASP A C 1
ATOM 787 O O . ASP A 1 101 ? 0.556 -5.624 -15.209 1.00 92.25 101 ASP A O 1
ATOM 791 N N . TYR A 1 102 ? 0.998 -3.514 -14.561 1.00 90.12 102 TYR A N 1
ATOM 792 C CA . TYR A 1 102 ? 1.652 -3.108 -15.801 1.00 90.12 102 TYR A CA 1
ATOM 793 C C . TYR A 1 102 ? 3.024 -2.512 -15.528 1.00 90.12 102 TYR A C 1
ATOM 795 O O . TYR A 1 102 ? 3.155 -1.450 -14.916 1.00 90.12 102 TYR A O 1
ATOM 803 N N . LEU A 1 103 ? 4.054 -3.170 -16.045 1.00 88.88 103 LEU A N 1
ATOM 804 C CA . LEU A 1 103 ? 5.419 -2.671 -16.033 1.00 88.88 103 LEU A CA 1
ATOM 805 C C . LEU A 1 103 ? 5.803 -2.205 -17.443 1.00 88.88 103 LEU A C 1
ATOM 807 O O . LEU A 1 103 ? 5.943 -3.025 -18.347 1.00 88.88 103 LEU A O 1
ATOM 811 N N . ILE A 1 104 ? 5.961 -0.892 -17.629 1.00 88.31 104 ILE A N 1
ATOM 812 C CA . ILE A 1 104 ? 6.271 -0.267 -18.922 1.00 88.31 104 ILE A CA 1
ATOM 813 C C . ILE A 1 104 ? 7.777 0.009 -19.018 1.00 88.31 104 ILE A C 1
ATOM 815 O O . ILE A 1 104 ? 8.288 0.894 -18.324 1.00 88.31 104 ILE A O 1
ATOM 819 N N . CYS A 1 105 ? 8.461 -0.718 -19.900 1.00 79.31 105 CYS A N 1
ATOM 820 C CA . CYS A 1 105 ? 9.914 -0.743 -20.091 1.00 79.31 105 CYS A CA 1
ATOM 821 C C . CYS A 1 105 ? 10.354 -0.226 -21.467 1.00 79.31 105 CYS A C 1
ATOM 823 O O . CYS A 1 105 ? 9.590 -0.187 -22.427 1.00 79.31 105 CYS A O 1
ATOM 825 N N . LYS A 1 106 ? 11.639 0.125 -21.566 1.00 75.69 106 LYS A N 1
ATOM 826 C CA . LYS A 1 106 ? 12.370 0.210 -22.840 1.00 75.69 106 LYS A CA 1
ATOM 827 C C . LYS A 1 106 ? 13.184 -1.075 -23.011 1.00 75.69 106 LYS A C 1
ATOM 829 O O . LYS A 1 106 ? 13.688 -1.576 -22.005 1.00 75.69 106 LYS A O 1
ATOM 834 N N . SER A 1 107 ? 13.319 -1.589 -24.236 1.00 62.84 107 SER A N 1
ATOM 835 C CA . SER A 1 107 ? 13.758 -2.973 -24.525 1.00 62.84 107 SER A CA 1
ATOM 836 C C . SER A 1 107 ? 15.132 -3.445 -24.016 1.00 62.84 107 SER A C 1
ATOM 838 O O . SER A 1 107 ? 15.418 -4.629 -24.124 1.00 62.84 107 SER A O 1
ATOM 840 N N . ASP A 1 108 ? 15.942 -2.615 -23.353 1.00 63.41 108 ASP A N 1
ATOM 841 C CA . ASP A 1 108 ? 17.288 -3.000 -22.883 1.00 63.41 108 ASP A CA 1
ATOM 842 C C . ASP A 1 108 ? 17.556 -2.733 -21.393 1.00 63.41 108 ASP A C 1
ATOM 844 O O . ASP A 1 108 ? 18.704 -2.724 -20.933 1.00 63.41 108 ASP A O 1
ATOM 848 N N . ASP A 1 109 ? 16.517 -2.490 -20.597 1.00 70.25 109 ASP A N 1
ATOM 849 C CA . ASP A 1 109 ? 16.728 -1.969 -19.253 1.00 70.25 109 ASP A CA 1
ATOM 850 C C . ASP A 1 109 ? 16.745 -3.060 -18.159 1.00 70.25 109 ASP A C 1
ATOM 852 O O . ASP A 1 109 ? 15.729 -3.572 -17.680 1.00 70.25 109 ASP A O 1
ATOM 856 N N . LYS A 1 110 ? 17.971 -3.388 -17.727 1.00 78.31 110 LYS A N 1
ATOM 857 C CA . LYS A 1 110 ? 18.314 -4.362 -16.673 1.00 78.31 110 LYS A CA 1
ATOM 858 C C . LYS A 1 110 ? 17.527 -4.173 -15.371 1.00 78.31 110 LYS A C 1
ATOM 860 O O . LYS A 1 110 ? 17.309 -5.143 -14.633 1.00 78.31 110 LYS A O 1
ATOM 865 N N . TYR A 1 111 ? 17.149 -2.941 -15.032 1.00 77.56 111 TYR A N 1
ATOM 866 C CA . TYR A 1 111 ? 16.465 -2.666 -13.769 1.00 77.56 111 TYR A CA 1
ATOM 867 C C . TYR A 1 111 ? 15.012 -3.151 -13.777 1.00 77.56 111 TYR A C 1
ATOM 869 O O . TYR A 1 111 ? 14.501 -3.518 -12.718 1.00 77.56 111 TYR A O 1
ATOM 877 N N . PHE A 1 112 ? 14.387 -3.270 -14.952 1.00 77.50 112 PHE A N 1
ATOM 878 C CA . PHE A 1 112 ? 13.045 -3.835 -15.095 1.00 77.50 112 PHE A CA 1
ATOM 879 C C . PHE A 1 112 ? 13.031 -5.340 -14.857 1.00 77.50 112 PHE A C 1
ATOM 881 O O . PHE A 1 112 ? 12.250 -5.801 -14.030 1.00 77.50 112 PHE A O 1
ATOM 888 N N . SER A 1 113 ? 13.947 -6.094 -15.479 1.00 76.75 113 SER A N 1
ATOM 889 C CA . SER A 1 113 ? 14.073 -7.540 -15.228 1.00 76.75 113 SER A CA 1
ATOM 890 C C . SER A 1 113 ? 14.405 -7.841 -13.766 1.00 76.75 113 SER A C 1
ATOM 892 O O . SER A 1 113 ? 14.030 -8.878 -13.231 1.00 76.75 113 SER A O 1
ATOM 894 N N . THR A 1 114 ? 15.135 -6.940 -13.101 1.00 81.75 114 THR A N 1
ATOM 895 C CA . THR A 1 114 ? 15.423 -7.089 -11.670 1.00 81.75 114 THR A CA 1
ATOM 896 C C . THR A 1 114 ? 14.162 -6.854 -10.838 1.00 81.75 114 THR A C 1
ATOM 898 O O . THR A 1 114 ? 13.895 -7.620 -9.921 1.00 81.75 114 THR A O 1
ATOM 901 N N . LEU A 1 115 ? 13.355 -5.840 -11.172 1.00 80.69 115 LEU A N 1
ATOM 902 C CA . LEU A 1 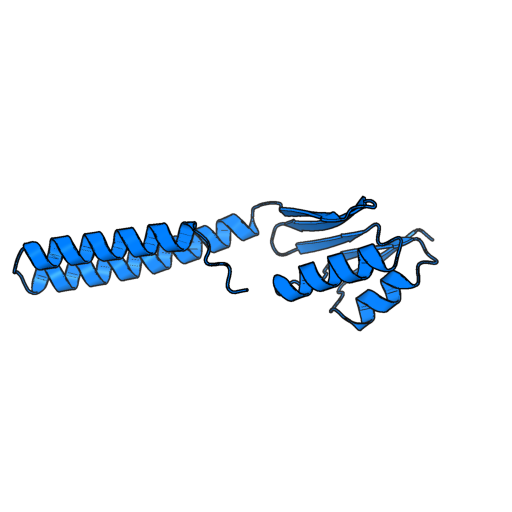115 ? 12.115 -5.554 -10.451 1.00 80.69 115 LEU A CA 1
ATOM 903 C C . LEU A 1 115 ? 11.060 -6.650 -10.639 1.00 80.69 115 LEU A C 1
ATOM 905 O O . LEU A 1 115 ? 10.423 -7.021 -9.660 1.00 80.69 115 LEU A O 1
ATOM 909 N N . SER A 1 116 ? 10.923 -7.204 -11.845 1.00 81.00 116 SER A N 1
ATOM 910 C CA . SER A 1 116 ? 9.979 -8.296 -12.122 1.00 81.00 116 SER A CA 1
ATOM 911 C C . SER A 1 116 ? 10.328 -9.612 -11.425 1.00 81.00 116 SER A C 1
ATOM 913 O O . SER A 1 116 ? 9.477 -10.482 -11.304 1.00 81.00 116 SER A O 1
ATOM 915 N N . ASN A 1 117 ? 11.578 -9.784 -10.986 1.00 82.06 117 ASN A N 1
ATOM 916 C CA . ASN A 1 117 ? 11.980 -10.927 -10.162 1.00 82.06 117 ASN A CA 1
ATOM 917 C C . ASN A 1 117 ? 11.741 -10.685 -8.661 1.00 82.06 117 ASN A C 1
ATOM 919 O O . ASN A 1 117 ? 11.653 -11.641 -7.893 1.00 82.06 117 ASN A O 1
ATOM 923 N N . ASP A 1 118 ? 11.672 -9.420 -8.238 1.00 81.69 118 ASP A N 1
ATOM 924 C CA . ASP A 1 118 ? 11.568 -9.013 -6.833 1.00 81.69 118 ASP A CA 1
ATOM 925 C C . ASP A 1 118 ? 10.120 -8.722 -6.391 1.00 81.69 118 ASP A C 1
ATOM 927 O O . ASP A 1 118 ? 9.837 -8.734 -5.190 1.00 81.69 118 ASP A O 1
ATOM 931 N N . VAL A 1 119 ? 9.226 -8.419 -7.336 1.00 80.81 119 VAL A N 1
ATOM 932 C CA . VAL A 1 119 ? 7.807 -8.085 -7.127 1.00 80.81 119 VAL A CA 1
ATOM 933 C C . VAL A 1 119 ? 6.983 -8.787 -8.204 1.00 80.81 119 VAL A C 1
ATOM 935 O O . VAL A 1 119 ? 7.446 -8.901 -9.337 1.00 80.81 119 VAL A O 1
ATOM 938 N N . ASP A 1 120 ? 5.777 -9.243 -7.863 1.00 83.69 120 ASP A N 1
ATOM 939 C CA . ASP A 1 120 ? 4.892 -9.891 -8.831 1.00 83.69 120 ASP A CA 1
ATOM 940 C C . ASP A 1 120 ? 4.449 -8.896 -9.918 1.00 83.69 120 ASP A C 1
ATOM 942 O O . ASP A 1 120 ? 4.042 -7.767 -9.618 1.00 83.69 120 ASP A O 1
ATOM 946 N N . VAL A 1 121 ? 4.581 -9.308 -11.182 1.00 84.56 121 VAL A N 1
ATOM 947 C CA . VAL A 1 121 ? 4.273 -8.497 -12.367 1.00 84.56 121 VAL A CA 1
ATOM 948 C C . VAL A 1 121 ? 3.319 -9.273 -13.263 1.00 84.56 121 VAL A C 1
ATOM 950 O O . VAL A 1 121 ? 3.700 -10.286 -13.849 1.00 84.56 121 VAL A O 1
ATOM 953 N N . SER A 1 122 ? 2.102 -8.758 -13.436 1.00 88.00 122 SER A N 1
ATOM 954 C CA . SER A 1 122 ? 1.092 -9.409 -14.280 1.00 88.00 122 SER A CA 1
ATOM 955 C C . SER A 1 122 ? 1.373 -9.240 -15.771 1.00 88.00 122 SER A C 1
ATOM 957 O O . SER A 1 122 ? 1.186 -10.165 -16.559 1.00 88.00 122 SER A O 1
ATOM 959 N N . THR A 1 123 ? 1.771 -8.043 -16.202 1.00 85.88 123 THR A N 1
ATOM 960 C CA . THR A 1 123 ? 2.000 -7.734 -17.616 1.00 85.88 123 THR A CA 1
ATOM 961 C C . THR A 1 123 ? 3.196 -6.812 -17.789 1.00 85.88 123 THR A C 1
ATOM 963 O O . THR A 1 123 ? 3.365 -5.810 -17.093 1.00 85.88 123 THR A O 1
ATOM 966 N N . LEU A 1 124 ? 4.026 -7.158 -18.767 1.00 84.12 124 LEU A N 1
ATOM 967 C CA . LEU A 1 124 ? 5.262 -6.471 -19.103 1.00 84.12 124 LEU A CA 1
ATOM 968 C C . LEU A 1 124 ? 5.106 -5.892 -20.517 1.00 84.12 124 LEU A C 1
ATOM 970 O O . LEU A 1 124 ? 4.803 -6.630 -21.452 1.00 84.12 124 LEU A O 1
ATOM 974 N N . ILE A 1 125 ? 5.244 -4.572 -20.658 1.00 83.94 125 ILE A N 1
ATOM 975 C CA . ILE A 1 125 ? 5.069 -3.842 -21.923 1.00 83.94 125 ILE A CA 1
ATOM 976 C C . ILE A 1 125 ? 6.390 -3.146 -22.243 1.00 83.94 125 ILE A C 1
ATOM 978 O O . ILE A 1 125 ? 6.688 -2.112 -21.646 1.00 83.94 125 ILE A O 1
ATOM 982 N N . CYS A 1 126 ? 7.179 -3.700 -23.164 1.00 81.00 126 CYS A N 1
ATOM 983 C CA . CYS A 1 126 ? 8.406 -3.060 -23.643 1.00 81.00 126 CYS A CA 1
ATOM 984 C C . CYS A 1 126 ? 8.221 -2.508 -25.062 1.00 81.00 126 CYS A C 1
ATOM 986 O O . CYS A 1 126 ? 7.532 -3.119 -25.876 1.00 81.00 126 CYS A O 1
ATOM 988 N N . ASP A 1 127 ? 8.831 -1.354 -25.332 1.00 73.06 127 ASP A N 1
ATOM 989 C CA . ASP A 1 127 ? 8.951 -0.776 -26.679 1.00 73.06 127 ASP A CA 1
ATOM 990 C C . ASP A 1 127 ? 10.024 -1.543 -27.465 1.00 73.06 127 ASP A C 1
ATOM 992 O O . ASP A 1 127 ? 11.176 -1.518 -27.029 1.00 73.06 127 ASP A O 1
ATOM 996 N N . GLU A 1 128 ? 9.639 -2.271 -28.524 1.00 57.56 128 GLU A N 1
ATOM 997 C CA . GLU A 1 128 ? 10.515 -3.134 -29.355 1.00 57.56 128 GLU A CA 1
ATOM 998 C C . GLU A 1 128 ? 11.731 -2.403 -29.945 1.00 57.56 128 GLU A C 1
ATOM 1000 O O . GLU A 1 128 ? 11.575 -1.287 -30.493 1.00 57.56 128 GLU A O 1
#

Secondary structure (DSSP, 8-state):
-----HHHHHHHHHHHHHHHHHHHT--HHHHHHHHHHHHHHHHHHHHHHHHHHHHS-EEEE-TTS-EEEEETTEEEEE---SHHHHHHHHHHHHHHT--EEEEEEETT-HHHHHHHHHS-EEEEEEE-

Radius of gyration: 21.59 Å; chains: 1; bounding box: 49×23×62 Å